Protein AF-A0A0M0ED86-F1 (afdb_monomer_lite)

Sequence (84 aa):
MADGIAPSYFVEGMLYNVPDANFGLSYCATLINVLNWLNGCDRAKLECANGPYFLFHPTSPVTWRREQFEIFLTALINFWNDGD

InterPro domains:
  IPR058909 cGAS/DncV-like nucleotidyltransferase, C-terminal helical domain [PF26305] (3-81)

Foldseek 3Di:
DDPPLDDPQLVLLLQLPQDPVLDDDDPLSSVVSSLVCSVPDDQQPRDGPVDDHRQDDPPDPPHRDVVSVVVVSVVSVVCSVVVD

Radius of gyration: 12.95 Å; chains: 1; bounding box: 28×25×36 Å

Organism: Komagataeibacter europaeus (NCBI:txid33995)

Secondary structure (DSSP, 8-state):
--TTSS-HHHHHHHHHTS-GGGS-S-HHHHHHHHHHHHHHS-GGG-EETTEEEES--SS-TTS--HHHHHHHHHHHHHHHHH--

Structure (mmCIF, N/CA/C/O backbone):
data_AF-A0A0M0ED86-F1
#
_entry.id   AF-A0A0M0ED86-F1
#
loop_
_atom_site.group_PDB
_atom_site.id
_atom_site.type_symbol
_atom_site.label_atom_id
_atom_site.label_alt_id
_atom_site.label_comp_id
_atom_site.label_asym_id
_atom_site.label_entity_id
_atom_site.label_seq_id
_atom_site.pdbx_PDB_ins_code
_atom_site.Cartn_x
_atom_site.Cartn_y
_atom_site.Cartn_z
_atom_site.occupancy
_atom_site.B_iso_or_equiv
_atom_site.auth_seq_id
_atom_site.auth_comp_id
_atom_site.auth_asym_id
_atom_site.auth_atom_id
_atom_site.pdbx_PDB_model_num
ATOM 1 N N . MET A 1 1 ? 6.077 15.664 1.086 1.00 54.28 1 MET A N 1
ATOM 2 C CA . MET A 1 1 ? 6.301 14.639 0.039 1.00 54.28 1 MET A CA 1
ATOM 3 C C . MET A 1 1 ? 6.739 15.359 -1.229 1.00 54.28 1 MET A C 1
ATOM 5 O O . MET A 1 1 ? 6.237 16.450 -1.462 1.00 54.28 1 MET A O 1
ATOM 9 N N . ALA A 1 2 ? 7.709 14.831 -1.980 1.00 56.50 2 ALA A N 1
ATOM 10 C CA . ALA A 1 2 ? 8.152 15.452 -3.232 1.00 56.50 2 ALA A CA 1
ATOM 11 C C . ALA A 1 2 ? 7.110 15.258 -4.350 1.00 56.50 2 ALA A C 1
ATOM 13 O O . ALA A 1 2 ? 6.347 14.288 -4.325 1.00 56.50 2 ALA A O 1
ATOM 14 N N . ASP A 1 3 ? 7.095 16.177 -5.317 1.00 57.66 3 ASP A N 1
ATOM 15 C CA . ASP A 1 3 ? 6.241 16.091 -6.504 1.00 57.66 3 ASP A CA 1
ATOM 16 C C . ASP A 1 3 ? 6.523 14.792 -7.281 1.00 57.66 3 ASP A C 1
ATOM 18 O O . ASP A 1 3 ? 7.674 14.376 -7.426 1.00 57.66 3 ASP A O 1
ATOM 22 N N . GLY A 1 4 ? 5.464 14.103 -7.709 1.00 66.31 4 GLY A N 1
ATOM 23 C CA . GLY A 1 4 ? 5.571 12.839 -8.445 1.00 66.31 4 GLY A CA 1
ATOM 24 C C . GLY A 1 4 ? 5.754 11.565 -7.607 1.00 66.31 4 GLY A C 1
ATOM 25 O O . GLY A 1 4 ? 5.857 10.496 -8.200 1.00 66.31 4 GLY A O 1
ATOM 26 N N . ILE A 1 5 ? 5.760 11.624 -6.265 1.00 70.62 5 ILE A N 1
ATOM 27 C CA . ILE A 1 5 ? 5.793 10.406 -5.421 1.00 70.62 5 ILE A CA 1
ATOM 28 C C . ILE A 1 5 ? 4.455 9.657 -5.451 1.00 70.62 5 ILE A C 1
ATOM 30 O O . ILE A 1 5 ? 4.441 8.434 -5.538 1.00 70.62 5 ILE A O 1
ATOM 34 N N . ALA A 1 6 ? 3.334 10.374 -5.381 1.00 75.19 6 ALA A N 1
ATOM 35 C CA . ALA A 1 6 ? 1.997 9.783 -5.389 1.00 75.19 6 ALA A CA 1
ATOM 36 C C . ALA A 1 6 ? 1.008 10.667 -6.169 1.00 75.19 6 ALA A C 1
ATOM 38 O O . ALA A 1 6 ? 0.204 11.383 -5.570 1.00 75.19 6 ALA A O 1
ATOM 39 N N . PRO A 1 7 ? 1.082 10.672 -7.513 1.00 80.88 7 PRO A N 1
ATOM 40 C CA . PRO A 1 7 ? 0.035 11.244 -8.353 1.00 80.88 7 PRO A CA 1
ATOM 41 C C . PRO A 1 7 ? -1.351 10.728 -7.946 1.00 80.88 7 PRO A C 1
ATOM 43 O O . PRO A 1 7 ? -1.509 9.527 -7.718 1.00 80.88 7 PRO A O 1
ATOM 46 N N . SER A 1 8 ? -2.360 11.608 -7.903 1.00 81.19 8 SER A N 1
ATOM 47 C CA . SER A 1 8 ? -3.725 11.270 -7.456 1.00 81.19 8 SER A CA 1
ATOM 48 C C . SER A 1 8 ? -4.290 10.035 -8.160 1.00 81.19 8 SER A C 1
ATOM 50 O O . SER A 1 8 ? -4.839 9.159 -7.506 1.00 81.19 8 SER A O 1
ATOM 52 N N . TYR A 1 9 ? -4.032 9.906 -9.461 1.00 80.69 9 TYR A N 1
ATOM 53 C CA . TYR A 1 9 ? -4.432 8.755 -10.266 1.00 80.69 9 TYR A CA 1
ATOM 54 C C . TYR A 1 9 ? -3.905 7.405 -9.737 1.00 80.69 9 TYR A C 1
ATOM 56 O O . TYR A 1 9 ? -4.615 6.400 -9.749 1.00 80.69 9 TYR A O 1
ATOM 64 N N . PHE A 1 10 ? -2.664 7.355 -9.244 1.00 83.06 10 PHE A N 1
ATOM 65 C CA . PHE A 1 10 ? -2.101 6.120 -8.693 1.00 83.06 10 PHE A CA 1
ATOM 66 C C . PHE A 1 10 ? -2.604 5.833 -7.280 1.00 83.06 10 PHE A C 1
ATOM 68 O O . PHE A 1 10 ? -2.743 4.668 -6.912 1.00 83.06 10 PHE A O 1
ATOM 75 N N . VAL A 1 11 ? -2.937 6.875 -6.515 1.00 85.31 11 VAL A N 1
ATOM 76 C CA . VAL A 1 11 ? -3.618 6.727 -5.222 1.00 85.31 11 VAL A CA 1
ATOM 77 C C . VAL A 1 11 ? -5.026 6.159 -5.426 1.00 85.31 11 VAL A C 1
ATOM 79 O O . VAL A 1 11 ? -5.423 5.246 -4.708 1.00 85.31 11 VAL A O 1
ATOM 82 N N . GLU A 1 12 ? -5.757 6.626 -6.439 1.00 85.88 12 GLU A N 1
ATOM 83 C CA . GLU A 1 12 ? -7.059 6.062 -6.816 1.00 85.88 12 GLU A CA 1
ATOM 84 C C . GLU A 1 12 ? -6.932 4.602 -7.264 1.00 85.88 12 GLU A C 1
ATOM 86 O O . GLU A 1 12 ? -7.666 3.748 -6.771 1.00 85.88 12 GLU A O 1
ATOM 91 N N . GLY A 1 13 ? -5.956 4.289 -8.127 1.00 85.62 13 GLY A N 1
ATOM 92 C CA . GLY A 1 13 ? -5.648 2.910 -8.520 1.00 85.62 13 GLY A CA 1
ATOM 93 C C . GLY A 1 13 ? -5.325 2.015 -7.323 1.00 85.62 13 GLY A C 1
ATOM 94 O O . GLY A 1 13 ? -5.842 0.911 -7.213 1.00 85.62 13 GLY A O 1
ATOM 95 N N . MET A 1 14 ? -4.538 2.502 -6.367 1.00 87.88 14 MET A N 1
ATOM 96 C CA . MET A 1 14 ? -4.237 1.775 -5.134 1.00 87.88 14 MET A CA 1
ATOM 97 C C . MET A 1 14 ? -5.497 1.450 -4.326 1.00 87.88 14 MET A C 1
ATOM 99 O O . MET A 1 14 ? -5.683 0.301 -3.932 1.00 87.88 14 MET A O 1
ATOM 103 N N . LEU A 1 15 ? -6.359 2.442 -4.093 1.00 90.19 15 LEU A N 1
ATOM 104 C CA . LEU A 1 15 ? -7.587 2.268 -3.313 1.00 90.19 15 LEU A CA 1
ATOM 105 C C . LEU A 1 15 ? -8.608 1.376 -4.026 1.00 90.19 15 LEU A C 1
ATOM 107 O O . LEU A 1 15 ? -9.297 0.611 -3.359 1.00 90.19 15 LEU A O 1
ATOM 111 N N . TYR A 1 16 ? -8.657 1.419 -5.360 1.00 89.62 16 TYR A N 1
ATOM 112 C CA . TYR A 1 16 ? -9.532 0.579 -6.182 1.00 89.62 16 TYR A CA 1
ATOM 113 C C . TYR A 1 16 ? -9.309 -0.926 -5.965 1.00 89.62 16 TYR A C 1
ATOM 115 O O . TYR A 1 16 ? -10.243 -1.713 -6.074 1.00 89.62 16 TYR A O 1
ATOM 123 N N . ASN A 1 17 ? -8.082 -1.337 -5.632 1.00 90.75 17 ASN A N 1
ATOM 124 C CA . ASN A 1 17 ? -7.758 -2.748 -5.411 1.00 90.75 17 ASN A CA 1
ATOM 125 C C . ASN A 1 17 ? -8.129 -3.256 -4.011 1.00 90.75 17 ASN A C 1
ATOM 127 O O . ASN A 1 17 ? -8.098 -4.465 -3.770 1.00 90.75 17 ASN A O 1
ATOM 131 N N . VAL A 1 18 ? -8.422 -2.360 -3.067 1.00 92.62 18 VAL A N 1
ATOM 132 C CA . VAL A 1 18 ? -8.731 -2.748 -1.692 1.00 92.62 18 VAL A CA 1
ATOM 133 C C . VAL A 1 18 ? -10.133 -3.373 -1.662 1.00 92.62 18 VAL A C 1
ATOM 135 O O . VAL A 1 18 ? -11.071 -2.764 -2.166 1.00 92.62 18 VAL A O 1
ATOM 138 N N . PRO A 1 19 ? -10.328 -4.555 -1.047 1.00 92.88 19 PRO A N 1
ATOM 139 C CA . PRO A 1 19 ? -11.650 -5.159 -0.937 1.00 92.88 19 PRO A CA 1
ATOM 140 C C . PRO A 1 19 ? -12.638 -4.247 -0.208 1.00 92.88 19 PRO A C 1
ATOM 142 O O . PRO A 1 19 ? -12.294 -3.705 0.847 1.00 92.88 19 PRO A O 1
ATOM 145 N N . ASP A 1 20 ? -13.879 -4.190 -0.699 1.00 92.19 20 ASP A N 1
ATOM 146 C CA . ASP A 1 20 ? -14.966 -3.366 -0.142 1.00 92.19 20 ASP A CA 1
ATOM 147 C C . ASP A 1 20 ? -15.156 -3.558 1.372 1.00 92.19 20 ASP A C 1
ATOM 149 O O . ASP A 1 20 ? -15.465 -2.616 2.093 1.00 92.19 20 ASP A O 1
ATOM 153 N N . ALA A 1 21 ? -14.898 -4.770 1.877 1.00 92.12 21 ALA A N 1
ATOM 154 C CA . ALA A 1 21 ? -14.994 -5.113 3.297 1.00 92.12 21 ALA A CA 1
ATOM 155 C C . ALA A 1 21 ? -14.053 -4.305 4.215 1.00 92.12 21 ALA A C 1
ATOM 157 O O . ALA A 1 21 ? -14.265 -4.275 5.427 1.00 92.12 21 ALA A O 1
ATOM 158 N N . ASN A 1 22 ? -13.018 -3.660 3.667 1.00 92.38 22 ASN A N 1
ATOM 159 C CA . ASN A 1 22 ? -12.120 -2.791 4.430 1.00 92.38 22 ASN A CA 1
ATOM 160 C C . ASN A 1 22 ? -12.649 -1.353 4.565 1.00 92.38 22 ASN A C 1
ATOM 162 O O . ASN A 1 22 ? -12.112 -0.591 5.370 1.00 92.38 22 ASN A O 1
ATOM 166 N N . PHE A 1 23 ? -13.700 -0.984 3.828 1.00 91.94 23 PHE A N 1
ATOM 167 C CA . PHE A 1 23 ? -14.356 0.320 3.916 1.00 91.94 23 PHE A CA 1
ATOM 168 C C . PHE A 1 23 ? -15.606 0.221 4.799 1.00 91.94 23 PHE A C 1
ATOM 170 O O . PHE A 1 23 ? -16.438 -0.666 4.613 1.00 91.94 23 PHE A O 1
ATOM 177 N N . GLY A 1 24 ? -15.759 1.108 5.791 1.00 87.31 24 GLY A N 1
ATOM 178 C CA . GLY A 1 24 ? -16.863 0.950 6.739 1.00 87.31 24 GLY A CA 1
ATOM 179 C C . GLY A 1 24 ? -17.039 2.042 7.792 1.00 87.31 24 GLY A C 1
ATOM 180 O O . GLY A 1 24 ? -16.935 3.233 7.520 1.00 87.31 24 GLY A O 1
ATOM 181 N N . LEU A 1 25 ? -17.385 1.596 9.005 1.00 76.00 25 LEU A N 1
ATOM 182 C CA . LEU A 1 25 ? -18.140 2.338 10.029 1.00 76.00 25 LEU A CA 1
ATOM 183 C C . LEU A 1 25 ? -17.556 3.687 10.479 1.00 76.00 25 LEU A C 1
ATOM 185 O O . LEU A 1 25 ? -18.310 4.546 10.929 1.00 76.00 25 LEU A O 1
ATOM 189 N N . SER A 1 26 ? -16.243 3.890 10.390 1.00 91.94 26 SER A N 1
ATOM 190 C CA . SER A 1 26 ? -15.621 5.186 10.668 1.00 91.94 26 SER A CA 1
ATOM 191 C C . SER A 1 26 ? -14.442 5.442 9.740 1.00 91.94 26 SER A C 1
ATOM 193 O O . SER A 1 26 ? -13.842 4.507 9.201 1.00 91.94 26 SER A O 1
ATOM 195 N N . TYR A 1 27 ? -14.087 6.717 9.577 1.00 89.19 27 TYR A N 1
ATOM 196 C CA . TYR A 1 27 ? -12.924 7.116 8.787 1.00 89.19 27 TYR A CA 1
ATOM 197 C C . TYR A 1 27 ? -11.629 6.512 9.340 1.00 89.19 27 TYR A C 1
ATOM 199 O O . TYR A 1 27 ? -10.852 5.957 8.570 1.00 89.19 27 TYR A O 1
ATOM 207 N N . CYS A 1 28 ? -11.435 6.529 10.664 1.00 89.62 28 CYS A N 1
ATOM 208 C CA . CYS A 1 28 ? -10.244 5.950 11.288 1.00 89.62 28 CYS A CA 1
ATOM 209 C C . CYS A 1 28 ? -10.178 4.431 11.094 1.00 89.62 28 CYS A C 1
ATOM 211 O O . CYS A 1 28 ? -9.145 3.911 10.686 1.00 89.62 28 CYS A O 1
ATOM 213 N N . ALA A 1 29 ? -11.286 3.716 11.326 1.00 90.38 29 ALA A N 1
ATOM 214 C CA . ALA A 1 29 ? -11.323 2.265 11.142 1.00 90.38 29 ALA A CA 1
ATOM 215 C C . ALA A 1 29 ? -11.092 1.877 9.674 1.00 90.38 29 ALA A C 1
ATOM 217 O O . ALA A 1 29 ? -10.341 0.948 9.394 1.00 90.38 29 ALA A O 1
ATOM 218 N N . THR A 1 30 ? -11.685 2.627 8.742 1.00 93.31 30 THR A N 1
ATOM 219 C CA . THR A 1 30 ? -11.462 2.446 7.303 1.00 93.31 30 THR A CA 1
ATOM 220 C C . THR A 1 30 ? -9.993 2.642 6.953 1.00 93.31 30 THR A C 1
ATOM 222 O O . THR A 1 30 ? -9.408 1.790 6.292 1.00 93.31 30 THR A O 1
ATOM 225 N N . LEU A 1 31 ? -9.370 3.723 7.429 1.00 90.69 31 LEU A N 1
ATOM 226 C CA . LEU A 1 31 ? -7.970 3.998 7.126 1.00 90.69 31 LEU A CA 1
ATOM 227 C C . LEU A 1 31 ? -7.052 2.892 7.664 1.00 90.69 31 LEU A C 1
ATOM 229 O O . LEU A 1 31 ? -6.213 2.391 6.923 1.00 90.69 31 LEU A O 1
ATOM 233 N N . ILE A 1 32 ? -7.254 2.452 8.908 1.00 91.44 32 ILE A N 1
ATOM 234 C CA . ILE A 1 32 ? -6.477 1.361 9.516 1.00 91.44 32 ILE A CA 1
ATOM 235 C C . ILE A 1 32 ? -6.626 0.065 8.706 1.00 91.44 32 ILE A C 1
ATOM 237 O O . ILE A 1 32 ? -5.628 -0.580 8.385 1.00 91.44 32 ILE A O 1
ATOM 241 N N . ASN A 1 33 ? -7.853 -0.312 8.336 1.00 93.00 33 ASN A N 1
ATOM 242 C CA . ASN A 1 33 ? -8.110 -1.533 7.568 1.00 93.00 33 ASN A CA 1
ATOM 243 C C . ASN A 1 33 ? -7.469 -1.481 6.176 1.00 93.00 33 ASN A C 1
ATOM 245 O O . ASN A 1 33 ? -6.807 -2.434 5.761 1.00 93.00 33 ASN A O 1
ATOM 249 N N . VAL A 1 34 ? -7.613 -0.348 5.484 1.00 93.69 34 VAL A N 1
ATOM 250 C CA . VAL A 1 34 ? -6.995 -0.099 4.176 1.00 93.69 34 VAL A CA 1
ATOM 251 C C . VAL A 1 34 ? -5.470 -0.193 4.272 1.00 93.69 34 VAL A C 1
ATOM 253 O O . VAL A 1 34 ? -4.857 -0.910 3.483 1.00 93.69 34 VAL A O 1
ATOM 256 N N . LEU A 1 35 ? -4.848 0.471 5.253 1.00 92.00 35 LEU A N 1
ATOM 257 C CA . LEU A 1 35 ? -3.393 0.449 5.439 1.00 92.00 35 LEU A CA 1
ATOM 258 C C . LEU A 1 35 ? -2.873 -0.954 5.765 1.00 92.00 35 LEU A C 1
ATOM 260 O O . LEU A 1 35 ? -1.871 -1.383 5.191 1.00 92.00 35 LEU A O 1
ATOM 264 N N . ASN A 1 36 ? -3.574 -1.693 6.626 1.00 92.12 36 ASN A N 1
ATOM 265 C CA . ASN A 1 36 ? -3.222 -3.072 6.957 1.00 92.12 36 ASN A CA 1
ATOM 266 C C . ASN A 1 36 ? -3.287 -3.984 5.728 1.00 92.12 36 ASN A C 1
ATOM 268 O O . ASN A 1 36 ? -2.371 -4.778 5.500 1.00 92.12 36 ASN A O 1
ATOM 272 N N . TRP A 1 37 ? -4.337 -3.851 4.914 1.00 94.06 37 TRP A N 1
ATOM 273 C CA . TRP A 1 37 ? -4.463 -4.623 3.683 1.00 94.06 37 TRP A CA 1
ATOM 274 C C . TRP A 1 37 ? -3.357 -4.270 2.682 1.00 94.06 37 TRP A C 1
ATOM 276 O O . TRP A 1 37 ? -2.691 -5.168 2.165 1.00 94.06 37 TRP A O 1
ATOM 286 N N . LEU A 1 38 ? -3.096 -2.978 2.461 1.00 91.12 38 LEU A N 1
ATOM 287 C CA . LEU A 1 38 ? -2.053 -2.508 1.541 1.00 91.12 38 LEU A CA 1
ATOM 288 C C . LEU A 1 38 ? -0.653 -2.975 1.953 1.00 91.12 38 LEU A C 1
ATOM 290 O O . LEU A 1 38 ? 0.162 -3.310 1.091 1.00 91.12 38 LEU A O 1
ATOM 294 N N . ASN A 1 39 ? -0.380 -3.047 3.257 1.00 89.94 39 ASN A N 1
ATOM 295 C CA . ASN A 1 39 ? 0.900 -3.520 3.773 1.00 89.94 39 ASN A CA 1
ATOM 296 C C . ASN A 1 39 ? 1.131 -5.023 3.517 1.00 89.94 39 ASN A C 1
ATOM 298 O O . ASN A 1 39 ? 2.272 -5.446 3.348 1.00 89.94 39 ASN A O 1
ATOM 302 N N . GLY A 1 40 ? 0.061 -5.824 3.461 1.00 87.56 40 GLY A N 1
ATOM 303 C CA . GLY A 1 40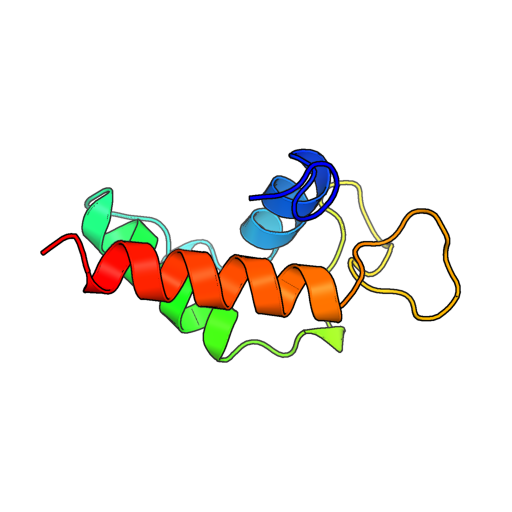 ? 0.128 -7.275 3.245 1.00 87.56 40 GLY A CA 1
ATOM 304 C C . GLY A 1 40 ? -0.206 -7.749 1.826 1.00 87.56 40 GLY A C 1
ATOM 305 O O . GLY A 1 40 ? -0.071 -8.940 1.542 1.00 87.56 40 GLY A O 1
ATOM 306 N N . CYS A 1 41 ? -0.678 -6.865 0.945 1.00 89.69 41 CYS A N 1
ATOM 307 C CA . CYS A 1 41 ? -1.151 -7.255 -0.380 1.00 89.69 41 CYS A CA 1
ATOM 308 C C . CYS A 1 41 ? -0.013 -7.686 -1.320 1.00 89.69 41 CYS A C 1
ATOM 310 O O . CYS A 1 41 ? 1.133 -7.236 -1.234 1.00 89.69 41 CYS A O 1
ATOM 312 N N . ASP A 1 42 ? -0.357 -8.543 -2.282 1.00 85.38 42 ASP A N 1
ATOM 313 C CA . ASP A 1 42 ? 0.539 -8.888 -3.379 1.00 85.38 42 ASP A CA 1
ATOM 314 C C . ASP A 1 42 ? 0.559 -7.749 -4.402 1.00 85.38 42 ASP A C 1
ATOM 316 O O . ASP A 1 42 ? -0.294 -7.643 -5.285 1.00 85.38 42 ASP A O 1
ATOM 320 N N . ARG A 1 43 ? 1.570 -6.889 -4.279 1.00 83.19 43 ARG A N 1
ATOM 321 C CA . ARG A 1 43 ? 1.729 -5.681 -5.097 1.00 83.19 43 ARG A CA 1
ATOM 322 C C . ARG A 1 43 ? 1.798 -5.985 -6.590 1.00 83.19 43 ARG A C 1
ATOM 324 O O . ARG A 1 43 ? 1.456 -5.127 -7.391 1.00 83.19 43 ARG A O 1
ATOM 331 N N . ALA A 1 44 ? 2.230 -7.182 -6.992 1.00 81.25 44 ALA A N 1
ATOM 332 C CA . ALA A 1 44 ? 2.280 -7.559 -8.405 1.00 81.25 44 ALA A CA 1
ATOM 333 C C . ALA A 1 44 ? 0.887 -7.728 -9.038 1.00 81.25 44 ALA A C 1
ATOM 335 O O . ALA A 1 44 ? 0.790 -7.785 -10.260 1.00 81.25 44 ALA A O 1
ATOM 336 N N . LYS A 1 45 ? -0.169 -7.802 -8.221 1.00 82.94 45 LYS A N 1
ATOM 337 C CA . LYS A 1 45 ? -1.555 -7.987 -8.663 1.00 82.94 45 LYS A CA 1
ATOM 338 C C . LYS A 1 45 ? -2.383 -6.708 -8.648 1.00 82.94 45 LYS A C 1
ATOM 340 O O . LYS A 1 45 ? -3.551 -6.775 -9.000 1.00 82.94 45 LYS A O 1
ATOM 345 N N . LEU A 1 46 ? -1.815 -5.573 -8.232 1.00 85.12 46 LEU A N 1
ATOM 346 C CA . LEU A 1 46 ? -2.564 -4.320 -8.227 1.00 85.12 46 LEU A CA 1
ATOM 347 C C . LEU A 1 46 ? -2.776 -3.829 -9.658 1.00 85.12 46 LEU A C 1
ATOM 349 O O . LEU A 1 46 ? -1.836 -3.799 -10.457 1.00 85.12 46 LEU A O 1
ATOM 353 N N . GLU A 1 47 ? -3.996 -3.409 -9.957 1.00 83.62 47 GLU A N 1
ATOM 354 C CA . GLU A 1 47 ? -4.424 -2.896 -11.258 1.00 83.62 47 GLU A CA 1
ATOM 355 C C . GLU A 1 47 ? -4.676 -1.383 -11.203 1.00 83.62 47 GLU A C 1
ATOM 357 O O . GLU A 1 47 ? -4.935 -0.805 -10.145 1.00 83.62 47 GLU A O 1
ATOM 362 N N . CYS A 1 48 ? -4.574 -0.707 -12.342 1.00 80.56 48 CYS A N 1
ATOM 363 C CA . CYS A 1 48 ? -5.008 0.679 -12.452 1.00 80.56 48 CYS A CA 1
ATOM 364 C C . CYS A 1 48 ? -6.536 0.775 -12.329 1.00 80.56 48 CYS A C 1
ATOM 366 O O . CYS A 1 48 ? -7.262 -0.098 -12.796 1.00 80.56 48 CYS A O 1
ATOM 368 N N . ALA A 1 49 ? -7.040 1.896 -11.802 1.00 76.56 49 ALA A N 1
ATOM 369 C CA . ALA A 1 49 ? -8.485 2.130 -11.686 1.00 76.56 49 ALA A CA 1
ATOM 370 C C . ALA A 1 49 ? -9.220 2.138 -13.046 1.00 76.56 49 ALA A C 1
ATOM 372 O O . ALA A 1 49 ? -10.437 1.988 -13.097 1.00 76.56 49 ALA A O 1
ATOM 373 N N . ASN A 1 50 ? -8.498 2.330 -14.156 1.00 72.69 50 ASN A N 1
ATOM 374 C CA . ASN A 1 50 ? -9.060 2.432 -15.502 1.00 72.69 50 ASN A CA 1
ATOM 375 C C . ASN A 1 50 ? -9.071 1.116 -16.313 1.00 72.69 50 ASN A C 1
ATOM 377 O O . ASN A 1 50 ? -9.381 1.169 -17.505 1.00 72.69 50 ASN A O 1
ATOM 381 N N . GLY A 1 51 ? -8.753 -0.045 -15.726 1.00 67.75 51 GLY A N 1
ATOM 382 C CA . GLY A 1 51 ? -8.823 -1.350 -16.407 1.00 67.75 51 GLY A CA 1
ATOM 383 C C . GLY A 1 51 ? -7.486 -2.109 -16.463 1.00 67.75 51 GLY A C 1
ATOM 384 O O . GLY A 1 51 ? -6.636 -1.858 -15.614 1.00 67.75 51 GLY A O 1
ATOM 385 N N . PRO A 1 52 ? -7.274 -3.033 -17.435 1.00 65.88 52 PRO A N 1
ATOM 386 C CA . PRO A 1 52 ? -6.453 -4.254 -17.295 1.00 65.88 52 PRO A CA 1
ATOM 387 C C . PRO A 1 52 ? -4.930 -4.025 -17.355 1.00 65.88 52 PRO A C 1
ATOM 389 O O . PRO A 1 52 ? -4.170 -4.867 -17.836 1.00 65.88 52 PRO A O 1
ATOM 392 N N . TYR A 1 53 ? -4.469 -2.856 -16.928 1.00 72.88 53 TYR A N 1
ATOM 393 C CA . TYR A 1 53 ? -3.063 -2.532 -16.796 1.00 72.88 53 TYR A CA 1
ATOM 394 C C . TYR A 1 53 ? -2.660 -2.665 -15.336 1.00 72.88 53 TYR A C 1
ATOM 396 O O . TYR A 1 53 ? -3.262 -2.054 -14.454 1.00 72.88 53 TYR A O 1
ATOM 404 N N . PHE A 1 54 ? -1.589 -3.412 -15.084 1.00 78.56 54 PHE A N 1
ATOM 405 C CA . PHE A 1 54 ? -0.988 -3.455 -13.759 1.00 78.56 54 PHE A CA 1
ATOM 406 C C . PHE A 1 54 ? -0.561 -2.055 -13.313 1.00 78.56 54 PHE A C 1
ATOM 408 O O . PHE A 1 54 ? 0.021 -1.285 -14.082 1.00 78.56 54 PHE A O 1
ATOM 415 N N . LEU A 1 55 ? -0.824 -1.750 -12.044 1.00 77.56 55 LEU A N 1
ATOM 416 C CA . LEU A 1 55 ? -0.462 -0.492 -11.395 1.00 77.56 55 LEU A CA 1
ATOM 417 C C . LEU A 1 55 ? 1.057 -0.271 -11.412 1.00 77.56 55 LEU A C 1
ATOM 419 O O . LEU A 1 55 ? 1.527 0.863 -11.526 1.00 77.56 55 LEU A O 1
ATOM 423 N N . PHE A 1 56 ? 1.818 -1.368 -11.366 1.00 76.94 56 PHE A N 1
ATOM 424 C CA . PHE A 1 56 ? 3.270 -1.381 -11.486 1.00 76.94 56 PHE A CA 1
ATOM 425 C C . PHE A 1 56 ? 3.695 -2.131 -12.744 1.00 76.94 56 PHE A C 1
ATOM 427 O O . PHE A 1 56 ? 3.337 -3.292 -12.939 1.00 76.94 56 PHE A O 1
ATOM 434 N N . HIS A 1 57 ? 4.548 -1.511 -13.555 1.00 67.94 57 HIS A N 1
ATOM 435 C CA . HIS A 1 57 ? 5.225 -2.187 -14.652 1.00 67.94 57 HIS A CA 1
ATOM 436 C C . HIS A 1 57 ? 6.704 -1.779 -14.670 1.00 67.94 57 HIS A C 1
ATOM 438 O O . HIS A 1 57 ? 7.014 -0.586 -14.617 1.00 67.94 57 HIS A O 1
ATOM 444 N N . PRO A 1 58 ? 7.648 -2.733 -14.756 1.00 63.62 58 PRO A N 1
ATOM 445 C CA . PRO A 1 58 ? 9.074 -2.436 -14.607 1.00 63.62 58 PRO A CA 1
ATOM 446 C C . PRO A 1 58 ? 9.590 -1.463 -15.678 1.00 63.62 58 PRO A C 1
ATOM 448 O O . PRO A 1 58 ? 10.449 -0.628 -15.407 1.00 63.62 58 PRO A O 1
ATOM 451 N N . THR A 1 59 ? 9.029 -1.518 -16.886 1.00 64.25 59 THR A N 1
ATOM 452 C 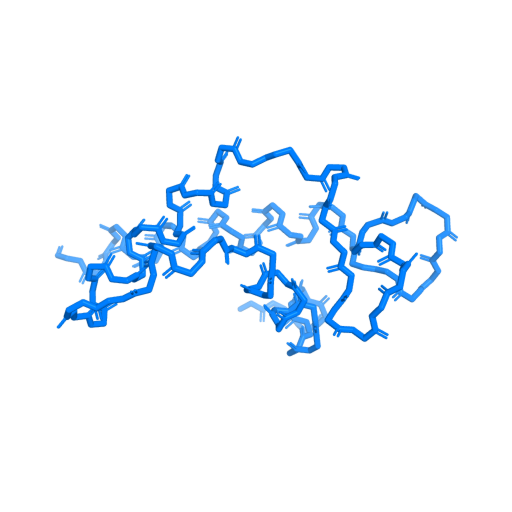CA . THR A 1 59 ? 9.532 -0.766 -18.045 1.00 64.25 59 THR A CA 1
ATOM 453 C C . THR A 1 59 ? 8.578 0.305 -18.568 1.00 64.25 59 THR A C 1
ATOM 455 O O . THR A 1 59 ? 8.943 1.026 -19.493 1.00 64.25 59 THR A O 1
ATOM 458 N N . SER A 1 60 ? 7.374 0.449 -17.999 1.00 67.50 60 SER A N 1
ATOM 459 C CA . SER A 1 60 ? 6.422 1.443 -18.507 1.00 67.50 60 SER A CA 1
ATOM 460 C C . SER A 1 60 ? 6.718 2.826 -17.912 1.00 67.50 60 SER A C 1
ATOM 462 O O . SER A 1 60 ? 6.927 2.935 -16.701 1.00 67.50 60 SER A O 1
ATOM 464 N N . PRO A 1 61 ? 6.743 3.899 -18.721 1.00 60.97 61 PRO A N 1
ATOM 465 C CA . PRO A 1 61 ? 6.894 5.264 -18.218 1.00 60.97 61 PRO A CA 1
ATOM 466 C C . PRO A 1 61 ? 5.611 5.812 -17.571 1.00 60.97 61 PRO A C 1
ATOM 468 O O . PRO A 1 61 ? 5.666 6.860 -16.938 1.00 60.97 61 PRO A O 1
ATOM 471 N N . VAL A 1 62 ? 4.473 5.122 -17.721 1.00 63.12 62 VAL A N 1
ATOM 472 C CA . VAL A 1 62 ? 3.143 5.571 -17.257 1.00 63.12 62 VAL A CA 1
ATOM 473 C C . VAL A 1 62 ? 2.586 4.750 -16.088 1.00 63.12 62 VAL A C 1
ATOM 475 O O . VAL A 1 62 ? 1.407 4.853 -15.769 1.00 63.12 62 VAL A O 1
ATOM 478 N N . THR A 1 63 ? 3.413 3.926 -15.443 1.00 70.44 63 THR A N 1
ATOM 479 C CA . THR A 1 63 ? 3.025 3.152 -14.252 1.00 70.44 63 THR A CA 1
ATOM 480 C C . THR A 1 63 ? 3.667 3.705 -13.001 1.00 70.44 63 THR A C 1
ATOM 482 O O . THR A 1 63 ? 4.757 4.284 -13.061 1.00 70.44 63 THR A O 1
ATOM 485 N N . TRP A 1 64 ? 3.031 3.475 -11.856 1.00 77.75 64 TRP A N 1
ATOM 486 C CA . TRP A 1 64 ? 3.621 3.872 -10.593 1.00 77.75 64 TRP A CA 1
ATOM 487 C C . TRP A 1 64 ? 4.915 3.087 -10.370 1.00 77.75 64 TRP A C 1
ATOM 489 O O . TRP A 1 64 ? 5.009 1.897 -10.688 1.00 77.75 64 TRP A O 1
ATOM 499 N N . ARG A 1 65 ? 5.951 3.751 -9.857 1.00 80.56 65 ARG A N 1
ATOM 500 C CA . ARG A 1 65 ? 7.180 3.065 -9.459 1.00 80.56 65 ARG A CA 1
ATOM 501 C C . ARG A 1 65 ? 6.930 2.391 -8.122 1.00 80.56 65 ARG A C 1
ATOM 503 O O . ARG A 1 65 ? 6.452 3.032 -7.188 1.00 80.56 65 ARG A O 1
ATOM 510 N N . ARG A 1 66 ? 7.259 1.102 -8.023 1.00 78.50 66 ARG A N 1
ATOM 511 C CA . ARG A 1 66 ? 7.066 0.329 -6.788 1.00 78.50 66 ARG A CA 1
ATOM 512 C C . ARG A 1 66 ? 7.766 1.011 -5.616 1.00 78.50 66 ARG A C 1
ATOM 514 O O . ARG A 1 66 ? 7.193 1.116 -4.543 1.00 78.50 66 ARG A O 1
ATOM 521 N N . GLU A 1 67 ? 8.959 1.542 -5.844 1.00 82.75 67 GLU A N 1
ATOM 522 C CA . GLU A 1 67 ? 9.742 2.268 -4.847 1.00 82.75 67 GLU A CA 1
ATOM 523 C C . GLU A 1 67 ? 9.007 3.517 -4.343 1.00 82.75 67 GLU A C 1
ATOM 525 O O . GLU A 1 67 ? 9.020 3.804 -3.150 1.00 82.75 67 GLU A O 1
ATOM 530 N N . GLN A 1 68 ? 8.321 4.242 -5.232 1.00 82.62 68 GLN A N 1
ATOM 531 C CA . GLN A 1 68 ? 7.525 5.411 -4.853 1.00 82.62 68 GLN A CA 1
ATOM 532 C C . GLN A 1 68 ? 6.282 5.022 -4.049 1.00 82.62 68 GLN A C 1
ATOM 534 O O . GLN A 1 68 ?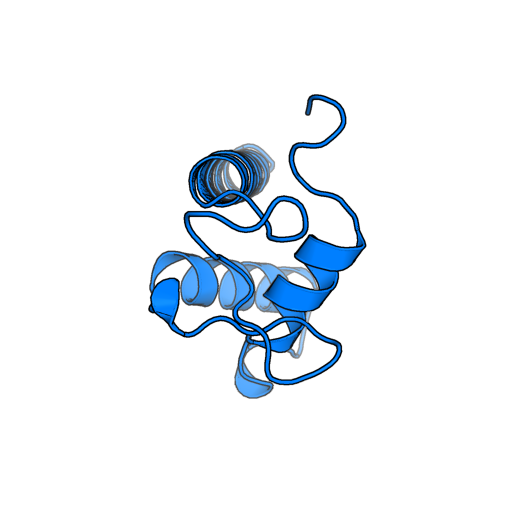 5.955 5.708 -3.082 1.00 82.62 68 GLN A O 1
ATOM 539 N N . PHE A 1 69 ? 5.640 3.902 -4.394 1.00 83.94 69 PHE A N 1
ATOM 540 C CA . PHE A 1 69 ? 4.560 3.330 -3.591 1.00 83.94 69 PHE A CA 1
ATOM 541 C C . PHE A 1 69 ? 5.032 2.940 -2.187 1.00 83.94 69 PHE A C 1
ATOM 543 O O . PHE A 1 69 ? 4.375 3.312 -1.220 1.00 83.94 69 PHE A O 1
ATOM 550 N N . GLU A 1 70 ? 6.181 2.268 -2.042 1.00 85.62 70 GLU A N 1
ATOM 551 C CA . GLU A 1 70 ? 6.714 1.926 -0.712 1.00 85.62 70 GLU A CA 1
ATOM 552 C C . GLU A 1 70 ? 7.016 3.177 0.116 1.00 85.62 70 GLU A C 1
ATOM 554 O O . GLU A 1 70 ? 6.683 3.226 1.300 1.00 85.62 70 GLU A O 1
ATOM 559 N N . ILE A 1 71 ? 7.625 4.201 -0.499 1.00 88.50 71 ILE A N 1
ATOM 560 C CA . ILE A 1 71 ? 7.921 5.473 0.174 1.00 88.50 71 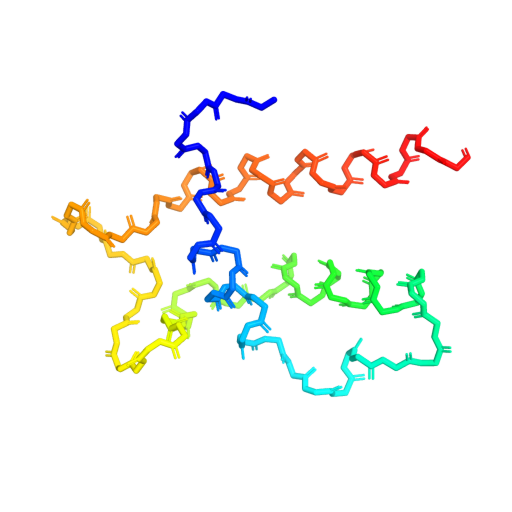ILE A CA 1
ATOM 561 C C . ILE A 1 71 ? 6.623 6.131 0.641 1.00 88.50 71 ILE A C 1
ATOM 563 O O . ILE A 1 71 ? 6.542 6.586 1.782 1.00 88.50 71 ILE A O 1
ATOM 567 N N . PHE A 1 72 ? 5.608 6.166 -0.224 1.00 88.38 72 PHE A N 1
ATOM 568 C CA . PHE A 1 72 ? 4.306 6.733 0.101 1.00 88.38 72 PHE A CA 1
ATOM 569 C C . PHE A 1 72 ? 3.611 5.961 1.227 1.00 88.38 72 PHE A C 1
ATOM 571 O O . PHE A 1 72 ? 3.228 6.571 2.224 1.00 88.38 72 PHE A O 1
ATOM 578 N N . LEU A 1 73 ? 3.492 4.636 1.104 1.00 88.75 73 LEU A N 1
ATOM 579 C CA . LEU A 1 73 ? 2.828 3.784 2.090 1.00 88.75 73 LEU A CA 1
ATOM 580 C C . LEU A 1 73 ? 3.533 3.855 3.449 1.00 88.75 73 LEU A C 1
ATOM 582 O O . LEU A 1 73 ? 2.876 4.039 4.469 1.00 88.75 73 LEU A O 1
ATOM 586 N N . THR 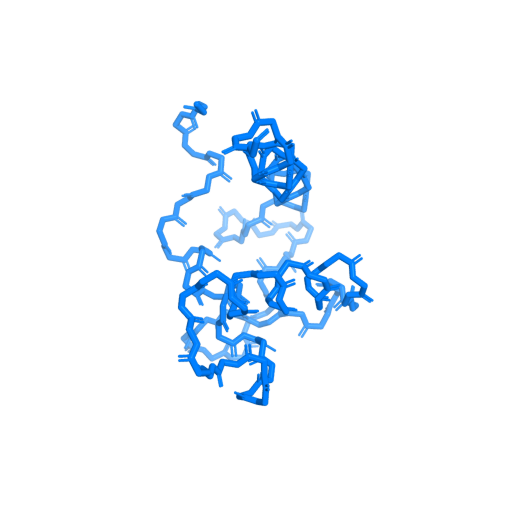A 1 74 ? 4.865 3.786 3.462 1.00 89.81 74 THR A N 1
ATOM 587 C CA . THR A 1 74 ? 5.661 3.912 4.693 1.00 89.81 74 THR A CA 1
ATOM 588 C C . THR A 1 74 ? 5.452 5.272 5.349 1.00 89.81 74 THR A C 1
ATOM 590 O O . THR A 1 74 ? 5.210 5.349 6.551 1.00 89.81 74 THR A O 1
ATOM 593 N N . ALA A 1 75 ? 5.506 6.355 4.568 1.00 89.06 75 ALA A N 1
ATOM 594 C CA . ALA A 1 75 ? 5.275 7.698 5.087 1.00 89.06 75 ALA A CA 1
ATOM 595 C C . ALA A 1 75 ? 3.848 7.869 5.629 1.00 89.06 75 ALA A C 1
ATOM 597 O O . ALA A 1 75 ? 3.671 8.526 6.651 1.00 89.06 75 ALA A O 1
ATOM 598 N N . LEU A 1 76 ? 2.851 7.266 4.978 1.00 88.19 76 LEU A N 1
ATOM 599 C CA . LEU A 1 76 ? 1.454 7.315 5.402 1.00 88.19 76 LEU A CA 1
ATOM 600 C C . LEU A 1 76 ? 1.217 6.532 6.703 1.00 88.19 76 LEU A C 1
ATOM 602 O O . LEU A 1 76 ? 0.556 7.045 7.601 1.00 88.19 76 LEU A O 1
ATOM 606 N N . ILE A 1 77 ? 1.796 5.334 6.832 1.00 88.94 77 ILE A N 1
ATOM 607 C CA . ILE A 1 77 ? 1.747 4.537 8.069 1.00 88.94 77 ILE A CA 1
ATOM 608 C C . ILE A 1 77 ? 2.437 5.284 9.216 1.00 88.94 77 ILE A C 1
ATOM 610 O O . ILE A 1 77 ? 1.882 5.379 10.306 1.00 88.94 77 ILE A O 1
ATOM 614 N N . ASN A 1 78 ? 3.623 5.848 8.972 1.00 89.75 78 ASN A N 1
ATOM 615 C CA . ASN A 1 78 ? 4.339 6.621 9.986 1.00 89.75 78 ASN A CA 1
ATOM 616 C C . ASN A 1 78 ? 3.549 7.860 10.408 1.00 89.75 78 ASN A C 1
ATOM 618 O O . ASN A 1 78 ? 3.420 8.106 11.597 1.00 89.75 78 ASN A O 1
ATOM 622 N N . PHE A 1 79 ? 2.988 8.605 9.452 1.00 87.94 79 PHE A N 1
ATOM 623 C CA . PHE A 1 79 ? 2.154 9.771 9.742 1.00 87.94 79 PHE A CA 1
ATOM 624 C C . PHE A 1 79 ? 0.940 9.410 10.604 1.00 87.94 79 PHE A C 1
ATOM 626 O O . PHE A 1 79 ? 0.615 10.140 11.533 1.00 87.94 79 PHE A O 1
ATOM 633 N N . TRP A 1 80 ? 0.288 8.282 10.315 1.00 86.88 80 TRP A N 1
ATOM 634 C CA . TRP A 1 80 ? -0.837 7.809 11.116 1.00 86.88 80 TRP A CA 1
ATOM 635 C C . TRP A 1 80 ? -0.421 7.430 12.541 1.00 86.88 80 TRP A C 1
ATOM 637 O O . TRP A 1 80 ? -1.101 7.799 13.487 1.00 86.88 80 TRP A O 1
ATOM 647 N N . ASN A 1 81 ? 0.704 6.729 12.699 1.00 86.94 81 ASN A N 1
ATOM 648 C CA . ASN A 1 81 ? 1.187 6.283 14.010 1.00 86.94 81 ASN A CA 1
ATOM 649 C C . ASN A 1 81 ? 1.800 7.408 14.863 1.00 86.94 81 ASN A C 1
ATOM 651 O O . ASN A 1 81 ? 1.842 7.277 16.079 1.00 86.94 81 ASN A O 1
ATOM 655 N N . ASP A 1 82 ? 2.323 8.466 14.239 1.00 86.00 82 ASP A N 1
ATOM 656 C CA . ASP A 1 82 ? 2.893 9.641 14.919 1.00 86.00 82 ASP A CA 1
ATOM 657 C C . ASP A 1 82 ? 1.808 10.659 15.324 1.00 86.00 82 ASP A C 1
ATOM 659 O O . ASP A 1 82 ? 2.037 11.520 16.167 1.00 86.00 82 ASP A O 1
ATOM 663 N N . GLY A 1 83 ? 0.624 10.565 14.707 1.00 63.47 83 GLY A N 1
ATOM 664 C CA . GLY A 1 83 ? -0.508 11.473 14.892 1.00 63.47 83 GLY A CA 1
ATOM 665 C C . GLY A 1 83 ? -1.534 11.061 15.953 1.00 63.47 83 GLY A C 1
ATOM 666 O O . GLY A 1 83 ? -2.620 11.645 15.950 1.00 63.47 83 GLY A O 1
ATOM 667 N N . ASP A 1 84 ? -1.214 10.090 16.815 1.00 47.78 84 ASP A N 1
ATOM 668 C CA . ASP A 1 84 ? -2.034 9.656 17.964 1.00 47.78 84 ASP A CA 1
ATOM 669 C C . ASP A 1 84 ? -1.431 10.143 19.298 1.00 47.78 84 ASP A C 1
ATOM 671 O O . ASP A 1 84 ? -0.232 9.871 19.554 1.00 47.78 84 ASP A O 1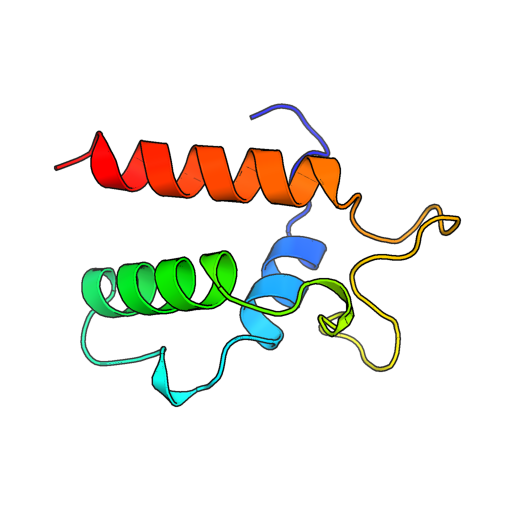
#

pLDDT: mean 81.78, std 10.7, range [47.78, 94.06]